Protein AF-A0A7T2S619-F1 (afdb_monomer_lite)

Structure (mmCIF, N/CA/C/O backbone):
data_AF-A0A7T2S619-F1
#
_entry.id   AF-A0A7T2S619-F1
#
loop_
_atom_site.group_PDB
_atom_site.id
_atom_site.type_symbol
_atom_site.label_atom_id
_atom_site.label_alt_id
_atom_site.label_comp_id
_atom_site.label_asym_id
_atom_site.label_entity_id
_atom_site.label_seq_id
_atom_site.pdbx_PDB_ins_code
_atom_site.Cartn_x
_atom_site.Cartn_y
_atom_site.Cartn_z
_atom_site.occupancy
_atom_site.B_iso_or_equiv
_atom_site.auth_seq_id
_atom_site.auth_comp_id
_atom_site.auth_asym_id
_atom_site.auth_atom_id
_atom_site.pdbx_PDB_model_num
ATOM 1 N N . MET A 1 1 ? 38.627 1.038 -83.269 1.00 46.75 1 MET A N 1
ATOM 2 C CA . MET A 1 1 ? 38.157 0.467 -81.988 1.00 46.75 1 MET A CA 1
ATOM 3 C C . MET A 1 1 ? 39.302 0.585 -80.992 1.00 46.75 1 MET A C 1
ATOM 5 O O . MET A 1 1 ? 40.365 0.060 -81.304 1.00 46.75 1 MET A O 1
ATOM 9 N N . PRO A 1 2 ? 39.176 1.338 -79.887 1.00 57.78 2 PRO A N 1
ATOM 10 C CA . PRO A 1 2 ? 40.277 1.477 -78.939 1.00 57.78 2 PRO A CA 1
ATOM 11 C C . PRO A 1 2 ? 40.502 0.142 -78.216 1.00 57.78 2 PRO A C 1
ATOM 13 O O . PRO A 1 2 ? 39.584 -0.406 -77.612 1.00 57.78 2 PRO A O 1
ATOM 16 N N . VAL A 1 3 ? 41.719 -0.395 -78.311 1.00 61.72 3 VAL A N 1
ATOM 17 C CA . VAL A 1 3 ? 42.125 -1.611 -77.598 1.00 61.72 3 VAL A CA 1
ATOM 18 C C . VAL A 1 3 ? 42.392 -1.225 -76.147 1.00 61.72 3 VAL A C 1
ATOM 20 O O . VAL A 1 3 ? 43.307 -0.451 -75.862 1.00 61.72 3 VAL A O 1
ATOM 23 N N . ILE A 1 4 ? 41.576 -1.735 -75.226 1.00 68.69 4 ILE A N 1
ATOM 24 C CA . ILE A 1 4 ? 41.791 -1.553 -73.789 1.00 68.69 4 ILE A CA 1
ATOM 25 C C . ILE A 1 4 ? 43.116 -2.233 -73.437 1.00 68.69 4 ILE A C 1
ATOM 27 O O . ILE A 1 4 ? 43.262 -3.445 -73.578 1.00 68.69 4 ILE A O 1
ATOM 31 N N . THR A 1 5 ? 44.102 -1.453 -72.999 1.00 76.94 5 THR A N 1
ATOM 32 C CA . THR A 1 5 ? 45.383 -2.003 -72.551 1.00 76.94 5 THR A CA 1
ATOM 33 C C . THR A 1 5 ? 45.233 -2.640 -71.165 1.00 76.94 5 THR A C 1
ATOM 35 O O . THR A 1 5 ? 44.487 -2.128 -70.325 1.00 76.94 5 THR A O 1
ATOM 38 N N . PRO A 1 6 ? 45.971 -3.724 -70.866 1.00 79.38 6 PRO A N 1
ATOM 39 C CA . PRO A 1 6 ? 45.845 -4.467 -69.606 1.00 79.38 6 PRO A CA 1
ATOM 40 C C . PRO A 1 6 ? 46.078 -3.598 -68.357 1.00 79.38 6 PRO A C 1
ATOM 42 O O . PRO A 1 6 ? 45.510 -3.862 -67.301 1.00 79.38 6 PRO A O 1
ATOM 45 N N . LYS A 1 7 ? 46.853 -2.512 -68.484 1.00 82.69 7 LYS A N 1
ATOM 46 C CA . LYS A 1 7 ? 47.093 -1.537 -67.409 1.00 82.69 7 LYS A CA 1
ATOM 47 C C . LYS A 1 7 ? 45.839 -0.740 -67.024 1.00 82.69 7 LYS A C 1
ATOM 49 O O . LYS A 1 7 ? 45.620 -0.508 -65.840 1.00 82.69 7 LYS A O 1
ATOM 54 N N . LEU A 1 8 ? 45.009 -0.348 -67.996 1.00 85.25 8 LEU A N 1
ATOM 55 C CA . LEU A 1 8 ? 43.754 0.374 -67.737 1.00 85.25 8 LEU A CA 1
ATOM 56 C C . LEU A 1 8 ? 42.731 -0.526 -67.039 1.00 85.25 8 LEU A C 1
ATOM 58 O O . LEU A 1 8 ? 42.040 -0.091 -66.122 1.00 85.25 8 LEU A O 1
ATOM 62 N N . LEU A 1 9 ? 42.684 -1.798 -67.435 1.00 88.31 9 LEU A N 1
ATOM 63 C CA . LEU A 1 9 ? 41.799 -2.796 -66.841 1.00 88.31 9 LEU A CA 1
ATOM 64 C C . LEU A 1 9 ? 42.203 -3.096 -65.387 1.00 88.31 9 LEU A C 1
ATOM 66 O O . LEU A 1 9 ? 41.354 -3.098 -64.501 1.00 88.31 9 LEU A O 1
ATOM 70 N N . ALA A 1 10 ? 43.507 -3.231 -65.118 1.00 89.38 10 ALA A N 1
ATOM 71 C CA . ALA A 1 10 ? 44.031 -3.383 -63.760 1.00 89.38 10 ALA A CA 1
ATOM 72 C C . ALA A 1 10 ? 43.732 -2.164 -62.867 1.00 89.38 10 ALA A C 1
ATOM 74 O O . ALA A 1 10 ? 43.308 -2.329 -61.724 1.00 89.38 10 ALA A O 1
ATOM 75 N N . ALA A 1 11 ? 43.895 -0.943 -63.388 1.00 89.62 11 ALA A N 1
ATOM 76 C CA . ALA A 1 11 ? 43.578 0.281 -62.652 1.00 89.62 11 ALA A CA 1
ATOM 77 C C . ALA A 1 11 ? 42.078 0.393 -62.322 1.00 89.62 11 ALA A C 1
ATOM 79 O O . ALA A 1 11 ? 41.718 0.756 -61.203 1.00 89.62 11 ALA A O 1
ATOM 80 N N . ALA A 1 12 ? 41.202 0.029 -63.265 1.00 91.38 12 ALA A N 1
ATOM 81 C CA . ALA A 1 12 ? 39.756 0.030 -63.055 1.00 91.38 12 ALA A CA 1
ATOM 82 C C . ALA A 1 12 ? 39.317 -1.002 -62.000 1.00 91.38 12 ALA A C 1
ATOM 84 O O . ALA A 1 12 ? 38.501 -0.688 -61.134 1.00 91.38 12 ALA A O 1
ATOM 85 N N . VAL A 1 13 ? 39.894 -2.210 -62.025 1.00 94.06 13 VAL A N 1
ATOM 86 C CA . VAL A 1 13 ? 39.631 -3.238 -61.005 1.00 94.06 13 VAL A CA 1
ATOM 87 C C . VAL A 1 13 ? 40.098 -2.767 -59.628 1.00 94.06 13 VAL A C 1
ATOM 89 O O . VAL A 1 13 ? 39.357 -2.902 -58.658 1.00 94.06 13 VAL A O 1
ATOM 92 N N . LEU A 1 14 ? 41.284 -2.159 -59.533 1.00 95.25 14 LEU A N 1
ATOM 93 C CA . LEU A 1 14 ? 41.789 -1.624 -58.268 1.00 95.25 14 LEU A CA 1
ATOM 94 C C . LEU A 1 14 ? 40.859 -0.537 -57.703 1.00 95.25 14 L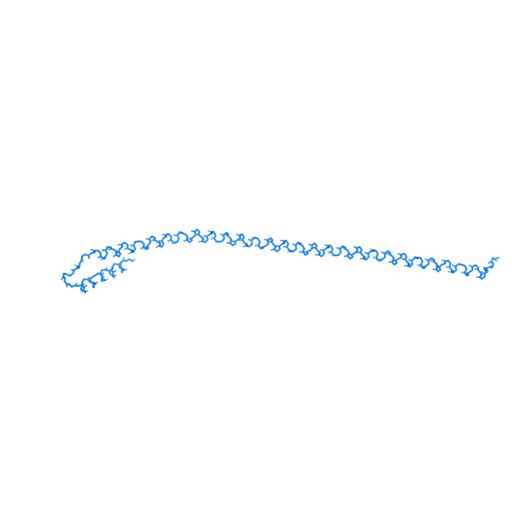EU A C 1
ATOM 96 O O . LEU A 1 14 ? 40.530 -0.565 -56.519 1.00 95.25 14 LEU A O 1
ATOM 100 N N . ALA A 1 15 ? 40.384 0.380 -58.549 1.00 94.06 15 ALA A N 1
ATOM 101 C CA . ALA A 1 15 ? 39.444 1.425 -58.146 1.00 94.06 15 ALA A CA 1
ATOM 102 C C . ALA A 1 15 ? 38.109 0.849 -57.637 1.00 94.06 15 ALA A C 1
ATOM 104 O O . ALA A 1 15 ? 37.592 1.295 -56.610 1.00 94.06 15 ALA A O 1
ATOM 105 N N . LEU A 1 16 ? 37.577 -0.179 -58.307 1.00 96.38 16 LEU A N 1
ATOM 106 C CA . LEU A 1 16 ? 36.372 -0.892 -57.871 1.00 96.38 16 LEU A CA 1
ATOM 107 C C . LEU A 1 16 ? 36.566 -1.577 -56.516 1.00 96.38 16 LEU A C 1
ATOM 109 O O . LEU A 1 16 ? 35.700 -1.468 -55.649 1.00 96.38 16 LEU A O 1
ATOM 113 N N . LEU A 1 17 ? 37.705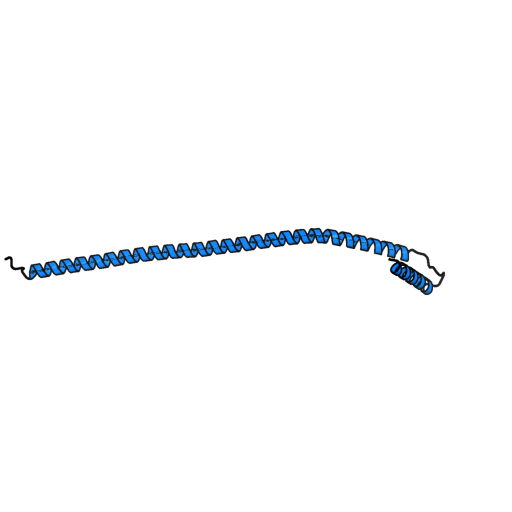 -2.241 -56.309 1.00 96.25 17 LEU A N 1
ATOM 114 C CA . 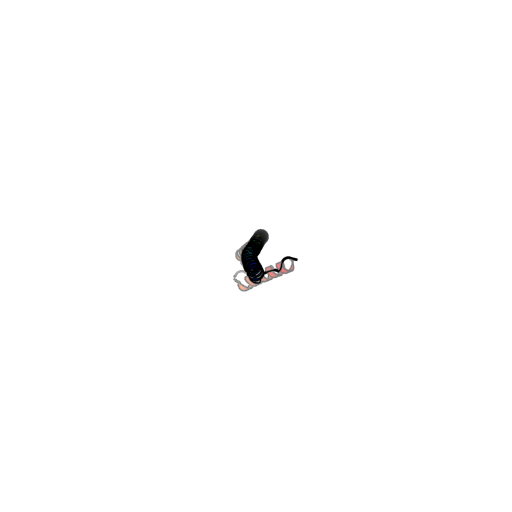LEU A 1 17 ? 38.015 -2.903 -55.040 1.00 96.25 17 LEU A CA 1
ATOM 115 C C . LEU A 1 17 ? 38.119 -1.902 -53.887 1.00 96.25 17 LEU A C 1
ATOM 117 O O . LEU A 1 17 ? 37.557 -2.143 -52.820 1.00 96.25 17 LEU A O 1
ATOM 121 N N . VAL A 1 18 ? 38.774 -0.758 -54.104 1.00 96.19 18 VAL A N 1
ATOM 122 C CA . VAL A 1 18 ? 38.860 0.313 -53.099 1.00 96.19 18 VAL A CA 1
ATOM 123 C C . VAL A 1 18 ? 37.473 0.882 -52.784 1.00 96.19 18 VAL A C 1
ATOM 125 O O . VAL A 1 18 ? 37.142 1.075 -51.614 1.00 96.19 18 VAL A O 1
ATOM 128 N N . SER A 1 19 ? 36.632 1.091 -53.801 1.00 95.56 19 SER A N 1
ATOM 129 C CA . SER A 1 19 ? 35.254 1.553 -53.607 1.00 95.56 19 SER A CA 1
ATOM 130 C C . SER A 1 19 ? 34.420 0.549 -52.804 1.00 95.56 19 SER A C 1
ATOM 132 O O . SER A 1 19 ? 33.757 0.931 -51.838 1.00 95.56 19 SER A O 1
ATOM 134 N N . LEU A 1 20 ? 34.486 -0.743 -53.138 1.00 97.19 20 LEU A N 1
ATOM 135 C CA . LEU A 1 20 ? 33.794 -1.804 -52.402 1.00 97.19 20 LEU A CA 1
ATOM 136 C C . LEU A 1 20 ? 34.244 -1.859 -50.941 1.00 97.19 20 LEU A C 1
ATOM 138 O O . LEU A 1 20 ? 33.402 -1.905 -50.047 1.00 97.19 20 LEU A O 1
ATOM 142 N N . LEU A 1 21 ? 35.554 -1.790 -50.690 1.00 96.69 21 LEU A N 1
ATOM 143 C CA . LEU A 1 21 ? 36.094 -1.796 -49.333 1.00 96.69 21 LEU A CA 1
ATOM 144 C C . LEU A 1 21 ? 35.591 -0.590 -48.526 1.00 96.69 21 LEU A C 1
ATOM 146 O O . LEU A 1 21 ? 35.162 -0.749 -47.384 1.00 96.69 21 LEU A O 1
ATOM 150 N N . GLY A 1 22 ? 35.576 0.599 -49.136 1.00 96.25 22 GLY A N 1
ATOM 151 C CA . GLY A 1 22 ? 35.033 1.811 -48.523 1.00 96.25 22 GLY A CA 1
ATOM 152 C C . GLY A 1 22 ? 33.554 1.675 -48.159 1.00 96.25 22 GLY A C 1
ATOM 153 O O . GLY A 1 22 ? 33.162 2.005 -47.042 1.00 96.25 22 GLY A O 1
ATOM 154 N N . ASN A 1 23 ? 32.740 1.113 -49.057 1.00 96.75 23 ASN A N 1
ATOM 155 C CA . ASN A 1 23 ? 31.321 0.863 -48.798 1.00 96.75 23 ASN A CA 1
ATOM 156 C C . ASN A 1 23 ? 31.105 -0.156 -47.670 1.00 96.75 23 ASN A C 1
ATOM 158 O O . ASN A 1 23 ? 30.241 0.047 -46.818 1.00 96.75 23 ASN A O 1
ATOM 162 N N . VAL A 1 24 ? 31.907 -1.224 -47.617 1.00 97.50 24 VAL A N 1
ATOM 163 C CA . VAL A 1 24 ? 31.839 -2.224 -46.539 1.00 97.50 24 VAL A CA 1
ATOM 164 C C . VAL A 1 24 ? 32.189 -1.600 -45.186 1.00 97.50 24 VAL A C 1
ATOM 166 O O . VAL A 1 24 ? 31.494 -1.850 -44.200 1.00 97.50 24 VAL A O 1
ATOM 169 N N . LEU A 1 25 ? 33.233 -0.768 -45.126 1.00 96.94 25 LEU A N 1
ATOM 170 C CA . LEU A 1 25 ? 33.622 -0.068 -43.898 1.00 96.94 25 LEU A CA 1
ATOM 171 C C . LEU A 1 25 ? 32.552 0.934 -43.450 1.00 96.94 25 LEU A C 1
ATOM 173 O O . LEU A 1 25 ? 32.206 0.965 -42.269 1.00 96.94 25 LEU A O 1
ATOM 177 N N . LEU A 1 26 ? 31.980 1.697 -44.385 1.00 97.00 26 LEU A N 1
ATOM 178 C CA . LEU A 1 26 ? 30.896 2.636 -44.098 1.00 97.00 26 LEU A CA 1
ATOM 179 C C . LEU A 1 26 ? 29.651 1.909 -43.572 1.00 97.00 26 LEU A C 1
ATOM 181 O O . LEU A 1 26 ? 29.084 2.311 -42.558 1.00 97.00 26 LEU A O 1
ATOM 185 N N . ALA A 1 27 ? 29.259 0.807 -44.217 1.00 96.62 27 ALA A N 1
ATOM 186 C CA . ALA A 1 27 ? 28.126 -0.007 -43.792 1.00 96.62 27 ALA A CA 1
ATOM 187 C C . ALA A 1 27 ? 28.348 -0.597 -42.391 1.00 96.62 27 ALA A C 1
ATOM 189 O O . ALA A 1 27 ? 27.452 -0.538 -41.551 1.00 96.62 27 ALA A O 1
ATOM 190 N N . ARG A 1 28 ? 29.553 -1.108 -42.105 1.00 96.62 28 ARG A N 1
ATOM 191 C CA . ARG A 1 28 ? 29.934 -1.599 -40.769 1.00 96.62 28 ARG A CA 1
ATOM 192 C C . ARG A 1 28 ? 29.815 -0.505 -39.708 1.00 96.62 28 ARG A C 1
ATOM 194 O O . ARG A 1 28 ? 29.208 -0.744 -38.667 1.00 96.62 28 ARG A O 1
ATOM 201 N N . ALA A 1 29 ? 30.364 0.680 -39.971 1.00 96.38 29 ALA A N 1
ATOM 202 C CA . ALA A 1 29 ? 30.313 1.799 -39.034 1.00 96.38 29 ALA A CA 1
ATOM 203 C C . ALA A 1 29 ? 28.865 2.244 -38.773 1.00 96.38 29 ALA A C 1
ATOM 205 O O . ALA A 1 29 ? 28.452 2.361 -37.619 1.00 96.38 29 ALA A O 1
ATOM 206 N N . TYR A 1 30 ? 28.064 2.388 -39.830 1.00 96.81 30 TYR A N 1
ATOM 207 C CA . TYR A 1 30 ? 26.653 2.747 -39.716 1.00 96.81 30 TYR A CA 1
ATOM 208 C C . TYR A 1 30 ? 25.853 1.722 -38.901 1.00 96.81 30 TYR A C 1
ATOM 210 O O . TYR A 1 30 ? 25.122 2.102 -37.985 1.00 96.81 30 TYR A O 1
ATOM 218 N N . LEU A 1 31 ? 26.020 0.426 -39.188 1.00 97.38 31 LEU A N 1
ATOM 219 C CA . LEU A 1 31 ? 25.343 -0.639 -38.447 1.00 97.38 31 LEU A CA 1
ATOM 220 C C . LEU A 1 31 ? 25.748 -0.636 -36.972 1.00 97.38 31 LEU A C 1
ATOM 222 O O . LEU A 1 31 ? 24.871 -0.627 -36.117 1.00 97.38 31 LEU A O 1
ATOM 226 N N . SER A 1 32 ? 27.043 -0.508 -36.657 1.00 95.81 32 SER A N 1
ATOM 227 C CA . SER A 1 32 ? 27.487 -0.444 -35.256 1.00 95.81 32 SER A CA 1
ATOM 228 C C . SER A 1 32 ? 26.874 0.729 -34.485 1.00 95.81 32 SER A C 1
ATOM 230 O O . SER A 1 32 ? 26.474 0.577 -33.331 1.00 95.81 32 SER A O 1
ATOM 232 N N . GLN A 1 33 ? 26.742 1.894 -35.126 1.00 95.88 33 GLN A N 1
ATOM 233 C CA . GLN A 1 33 ? 26.162 3.074 -34.493 1.00 95.88 33 GLN A CA 1
ATOM 234 C C . GLN A 1 33 ? 24.650 2.913 -34.302 1.00 95.88 33 GLN A C 1
ATOM 236 O O . GLN A 1 33 ? 24.102 3.289 -33.263 1.00 95.88 33 GLN A O 1
ATOM 241 N N . ARG A 1 34 ? 23.968 2.325 -35.290 1.00 96.75 34 ARG A N 1
ATOM 242 C CA . ARG A 1 34 ? 22.540 2.015 -35.216 1.00 96.75 34 ARG A CA 1
ATOM 243 C C . ARG A 1 34 ? 22.244 0.996 -34.119 1.00 96.75 34 ARG A C 1
ATOM 245 O O . ARG A 1 34 ? 21.280 1.186 -33.374 1.00 96.75 34 ARG A O 1
ATOM 252 N N . ASP A 1 35 ? 23.055 -0.047 -34.007 1.00 97.38 35 ASP A N 1
ATOM 253 C CA . ASP A 1 35 ? 22.884 -1.095 -33.004 1.00 97.38 35 ASP A CA 1
ATOM 254 C C . ASP A 1 35 ? 23.106 -0.533 -31.599 1.00 97.38 35 ASP A C 1
ATOM 256 O O . ASP A 1 35 ? 22.257 -0.723 -30.730 1.00 97.38 35 ASP A O 1
ATOM 260 N N . ALA A 1 36 ? 24.153 0.276 -31.398 1.00 95.56 36 ALA A N 1
ATOM 261 C CA . ALA A 1 36 ? 24.383 0.977 -30.134 1.00 95.56 36 ALA A CA 1
ATOM 262 C C . ALA A 1 36 ? 23.203 1.892 -29.755 1.00 95.56 36 ALA A C 1
ATOM 264 O O . ALA A 1 36 ? 22.735 1.876 -28.616 1.00 95.56 36 ALA A O 1
ATOM 265 N N . ALA A 1 37 ? 22.662 2.648 -30.715 1.00 95.06 37 ALA A N 1
ATOM 266 C CA . ALA A 1 37 ? 21.500 3.503 -30.478 1.00 95.06 37 ALA A CA 1
ATOM 267 C C . ALA A 1 37 ? 20.216 2.699 -30.201 1.00 95.06 37 ALA A C 1
ATOM 269 O O . ALA A 1 37 ? 19.331 3.165 -29.485 1.00 95.06 37 ALA A O 1
ATOM 270 N N . THR A 1 38 ? 20.079 1.507 -30.778 1.00 96.31 38 THR A N 1
ATOM 271 C CA . THR A 1 38 ? 18.932 0.620 -30.535 1.00 96.31 38 THR A CA 1
ATOM 272 C C . THR A 1 38 ? 19.032 -0.018 -29.153 1.00 96.31 38 THR A C 1
ATOM 274 O O . THR A 1 38 ? 18.063 0.024 -28.399 1.00 96.31 38 THR A O 1
ATOM 277 N N . ALA A 1 39 ? 20.217 -0.501 -28.776 1.00 96.50 39 ALA A N 1
ATOM 278 C CA . ALA A 1 39 ? 20.496 -1.035 -27.448 1.00 96.50 39 ALA A CA 1
ATOM 279 C C . ALA A 1 39 ? 20.271 0.017 -26.349 1.00 96.50 39 ALA A C 1
ATOM 281 O O . ALA A 1 39 ? 19.629 -0.275 -25.344 1.00 96.50 39 ALA A O 1
ATOM 282 N N . ALA A 1 40 ? 20.711 1.261 -26.567 1.00 94.81 40 ALA A N 1
ATOM 283 C CA . ALA A 1 40 ? 20.474 2.359 -25.629 1.00 94.81 40 ALA A CA 1
ATOM 284 C C . ALA A 1 40 ? 18.980 2.693 -25.462 1.00 94.81 40 ALA A C 1
ATOM 286 O O . ALA A 1 40 ? 18.524 2.982 -24.360 1.00 94.81 40 ALA A O 1
ATOM 287 N N . ARG A 1 41 ? 18.183 2.641 -26.539 1.00 95.94 41 ARG A N 1
ATOM 288 C CA . ARG A 1 41 ? 16.725 2.833 -26.434 1.00 95.94 41 ARG A CA 1
ATOM 289 C C . ARG A 1 41 ? 16.052 1.676 -25.702 1.00 95.94 41 ARG A C 1
ATOM 291 O O . ARG A 1 41 ? 15.160 1.920 -24.897 1.00 95.94 41 ARG A O 1
ATOM 298 N N . ALA A 1 42 ? 16.487 0.445 -25.968 1.00 96.31 42 ALA A N 1
ATOM 299 C CA . ALA A 1 42 ? 15.968 -0.737 -25.293 1.00 96.31 42 ALA A CA 1
ATOM 300 C C . ALA A 1 42 ? 16.233 -0.679 -23.781 1.00 96.31 42 ALA A C 1
ATOM 302 O O . ALA A 1 42 ? 15.306 -0.881 -23.002 1.00 96.31 42 ALA A O 1
ATOM 303 N N . SER A 1 43 ? 17.447 -0.301 -23.364 1.00 95.25 43 SER A N 1
ATOM 304 C CA . SER A 1 43 ? 17.789 -0.190 -21.941 1.00 95.25 43 SER A CA 1
ATOM 305 C C . SER A 1 43 ? 17.004 0.911 -21.226 1.00 95.25 43 SER A C 1
ATOM 307 O O . SER A 1 43 ? 16.549 0.713 -20.103 1.00 95.25 43 SER A O 1
ATOM 309 N N . VAL A 1 44 ? 16.775 2.059 -21.874 1.00 96.69 44 VAL A N 1
ATOM 310 C CA . VAL A 1 44 ? 15.906 3.117 -21.328 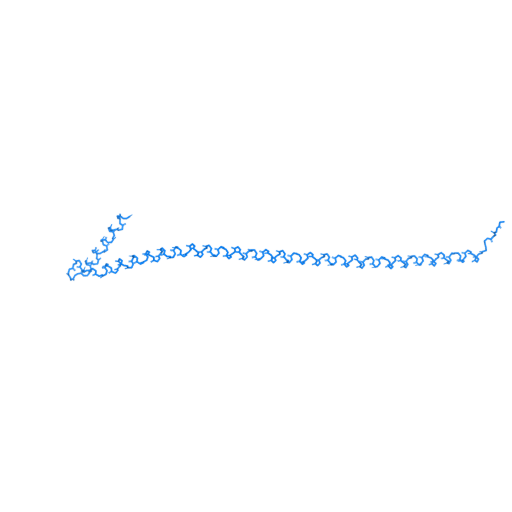1.00 96.69 44 VAL A CA 1
ATOM 311 C C . VAL A 1 44 ? 14.457 2.642 -21.207 1.00 96.69 44 VAL A C 1
ATOM 313 O O . VAL A 1 44 ? 13.805 2.942 -20.205 1.00 96.69 44 VAL A O 1
ATOM 316 N N . GLY A 1 45 ? 13.955 1.896 -22.195 1.00 96.56 45 GLY A N 1
ATOM 317 C CA . GLY A 1 45 ? 12.618 1.302 -22.154 1.00 96.56 45 GLY A CA 1
ATOM 318 C C . GLY A 1 45 ? 12.454 0.341 -20.977 1.00 96.56 45 GLY A C 1
ATOM 319 O O . GLY A 1 45 ? 11.513 0.478 -20.200 1.00 96.56 45 GLY A O 1
ATOM 320 N N . GLU A 1 46 ? 13.419 -0.560 -20.792 1.00 96.56 46 GLU A N 1
ATOM 321 C CA . GLU A 1 46 ? 13.443 -1.503 -19.673 1.00 96.56 46 GLU A CA 1
ATOM 322 C C . GLU A 1 46 ? 13.502 -0.781 -18.318 1.00 96.56 46 GLU A C 1
ATOM 324 O O . GLU A 1 46 ? 12.691 -1.054 -17.435 1.00 96.56 46 GLU A O 1
ATOM 329 N N . MET A 1 47 ? 14.398 0.200 -18.163 1.00 96.06 47 MET A N 1
ATOM 330 C CA . MET A 1 47 ? 14.491 1.000 -16.935 1.00 96.06 47 MET A CA 1
ATOM 331 C C . MET A 1 47 ? 13.198 1.768 -16.642 1.00 96.06 47 MET A C 1
ATOM 333 O O . MET A 1 47 ? 12.796 1.889 -15.485 1.00 96.06 47 MET A O 1
ATOM 337 N N . THR A 1 48 ? 12.531 2.279 -17.678 1.00 96.81 48 THR A N 1
ATOM 338 C CA . THR A 1 48 ? 11.239 2.965 -17.542 1.00 96.81 48 THR A CA 1
ATOM 339 C C . THR A 1 48 ? 10.170 1.999 -17.051 1.00 96.81 48 THR A C 1
ATOM 341 O O . THR A 1 48 ? 9.489 2.302 -16.076 1.00 96.81 48 THR A O 1
ATOM 344 N N .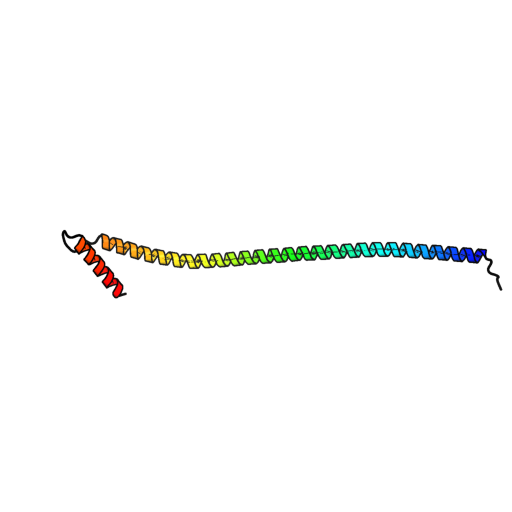 GLN A 1 49 ? 10.086 0.810 -17.649 1.00 96.62 49 GLN A N 1
ATOM 345 C CA . GLN A 1 49 ? 9.145 -0.225 -17.232 1.00 96.62 49 GLN A CA 1
ATOM 346 C C . GLN A 1 49 ? 9.394 -0.683 -15.787 1.00 96.62 49 GLN A C 1
ATOM 348 O O . GLN A 1 49 ? 8.446 -0.797 -15.014 1.00 96.62 49 GLN A O 1
ATOM 353 N N . GLN A 1 50 ? 10.654 -0.904 -15.396 1.00 96.50 50 GLN A N 1
ATOM 354 C CA . GLN A 1 50 ? 11.003 -1.274 -14.019 1.00 96.50 50 GLN A CA 1
ATOM 355 C C . GLN A 1 50 ? 10.619 -0.173 -13.022 1.00 96.50 50 GLN A C 1
ATOM 357 O O . GLN A 1 50 ? 10.040 -0.451 -11.973 1.00 96.50 50 GLN A O 1
ATOM 362 N N . ARG A 1 51 ? 10.913 1.089 -13.356 1.00 97.56 51 ARG A N 1
ATOM 363 C CA . ARG A 1 51 ? 10.565 2.246 -12.524 1.00 97.56 51 ARG A CA 1
ATOM 364 C C . ARG A 1 51 ? 9.057 2.391 -12.361 1.00 97.56 51 ARG A C 1
ATOM 366 O O . ARG A 1 51 ? 8.597 2.659 -11.254 1.00 97.56 51 ARG A O 1
ATOM 373 N N . ASP A 1 52 ? 8.307 2.268 -13.447 1.00 98.06 52 ASP A N 1
ATOM 374 C CA . ASP A 1 52 ? 6.859 2.450 -13.420 1.00 98.06 52 ASP A CA 1
ATOM 375 C C . ASP A 1 52 ? 6.198 1.291 -12.654 1.00 98.06 52 ASP A C 1
ATOM 377 O O . ASP A 1 52 ? 5.417 1.547 -11.744 1.00 98.06 52 ASP A O 1
ATOM 381 N N . GLY A 1 53 ? 6.655 0.047 -12.845 1.00 97.44 53 GLY A N 1
ATOM 382 C CA . GLY A 1 53 ? 6.219 -1.087 -12.020 1.00 97.44 53 GLY A CA 1
ATOM 383 C C . GLY A 1 53 ? 6.538 -0.927 -10.526 1.00 97.44 53 GLY A C 1
ATOM 384 O O . GLY A 1 53 ? 5.723 -1.276 -9.674 1.00 97.44 53 GLY A O 1
ATOM 385 N N . ALA A 1 54 ? 7.695 -0.351 -10.178 1.00 97.38 54 ALA A N 1
ATOM 386 C CA . ALA A 1 54 ? 8.032 -0.047 -8.785 1.00 97.38 54 ALA A CA 1
ATOM 387 C C . ALA A 1 54 ? 7.122 1.039 -8.183 1.00 97.38 54 ALA A C 1
ATOM 389 O O . ALA A 1 54 ? 6.770 0.964 -7.005 1.00 97.38 54 ALA A O 1
ATOM 390 N N . ARG A 1 55 ? 6.725 2.038 -8.980 1.00 97.88 55 ARG A N 1
ATOM 391 C CA . ARG A 1 55 ? 5.773 3.076 -8.558 1.00 97.88 55 ARG A CA 1
ATOM 392 C C . ARG A 1 55 ? 4.376 2.514 -8.358 1.00 97.88 55 ARG A C 1
ATOM 394 O O . ARG A 1 55 ? 3.765 2.833 -7.345 1.00 97.88 55 ARG A O 1
ATOM 401 N N . ASP A 1 56 ? 3.917 1.658 -9.262 1.00 98.00 56 ASP A N 1
ATOM 402 C CA . ASP A 1 56 ? 2.609 1.011 -9.155 1.00 98.00 56 ASP A CA 1
ATOM 403 C C . ASP A 1 56 ? 2.534 0.131 -7.902 1.00 98.00 56 ASP A C 1
ATOM 405 O O . ASP A 1 56 ? 1.567 0.196 -7.145 1.00 98.00 56 ASP A O 1
ATOM 409 N N . LEU A 1 57 ? 3.595 -0.633 -7.616 1.00 97.88 57 LEU A N 1
ATOM 410 C CA . LEU A 1 57 ? 3.678 -1.429 -6.391 1.00 97.88 57 LEU A CA 1
ATOM 411 C C . LEU A 1 57 ? 3.674 -0.550 -5.130 1.00 97.88 57 LEU A C 1
ATOM 413 O O . LEU A 1 57 ? 3.015 -0.882 -4.145 1.00 97.88 57 LEU A O 1
ATOM 417 N N . ALA A 1 58 ? 4.405 0.568 -5.145 1.00 96.94 58 ALA A N 1
ATOM 418 C CA . ALA A 1 58 ? 4.433 1.505 -4.024 1.00 96.94 58 ALA A CA 1
ATOM 419 C C . ALA A 1 58 ? 3.070 2.178 -3.795 1.00 96.94 58 ALA A C 1
ATOM 421 O O . ALA A 1 58 ? 2.663 2.343 -2.643 1.00 96.94 58 ALA A O 1
ATOM 422 N N . ALA A 1 59 ? 2.359 2.529 -4.870 1.00 98.00 59 ALA A N 1
ATOM 423 C CA . ALA A 1 59 ? 0.997 3.045 -4.803 1.00 98.00 59 ALA A CA 1
ATOM 424 C C . ALA A 1 59 ? 0.050 2.004 -4.191 1.00 98.00 59 ALA A C 1
ATOM 426 O O . ALA A 1 59 ? -0.565 2.282 -3.169 1.00 98.00 59 ALA A O 1
ATOM 427 N N . ALA A 1 60 ? 0.052 0.768 -4.701 1.00 98.00 60 ALA A N 1
ATOM 428 C CA . ALA A 1 60 ? -0.784 -0.313 -4.173 1.00 98.00 60 ALA A CA 1
ATOM 429 C C . ALA A 1 60 ? -0.508 -0.623 -2.689 1.00 98.00 60 ALA A C 1
ATOM 431 O O . ALA A 1 60 ? -1.428 -0.905 -1.924 1.00 98.00 60 ALA A O 1
ATOM 432 N N . CYS A 1 61 ? 0.758 -0.560 -2.264 1.00 97.94 61 CYS A N 1
ATOM 433 C CA . CYS A 1 61 ? 1.128 -0.701 -0.855 1.00 97.94 61 CYS A CA 1
ATOM 434 C C . CYS A 1 61 ? 0.556 0.440 -0.001 1.00 97.94 61 CYS A C 1
ATOM 436 O O . CYS A 1 61 ? 0.054 0.198 1.095 1.00 97.94 61 CYS A O 1
ATOM 438 N N . SER A 1 62 ? 0.617 1.673 -0.509 1.00 97.69 62 SER A N 1
ATOM 439 C CA . SER A 1 62 ? 0.105 2.852 0.196 1.00 97.69 62 SER A CA 1
ATOM 440 C C . SER A 1 62 ? -1.417 2.788 0.332 1.00 97.69 62 SER A C 1
ATOM 442 O O . SER A 1 62 ? -1.922 2.927 1.443 1.00 97.69 62 SER A O 1
ATOM 444 N N . ASP A 1 63 ? -2.121 2.454 -0.752 1.00 98.44 63 ASP A N 1
ATOM 445 C CA . ASP A 1 63 ? -3.577 2.274 -0.764 1.00 98.44 63 ASP A CA 1
ATOM 446 C C . ASP A 1 63 ? -4.013 1.190 0.237 1.00 98.44 63 ASP A C 1
ATOM 448 O O . ASP A 1 63 ? -4.910 1.402 1.051 1.00 98.44 63 ASP A O 1
ATOM 452 N N . ALA A 1 64 ? -3.321 0.045 0.261 1.00 98.25 64 ALA A N 1
ATOM 453 C CA . ALA A 1 64 ? -3.619 -1.030 1.206 1.00 98.25 64 ALA A CA 1
ATOM 454 C C . ALA A 1 64 ? -3.402 -0.616 2.676 1.00 98.25 64 ALA A C 1
ATOM 456 O O . ALA A 1 64 ? -4.131 -1.062 3.566 1.00 98.25 64 ALA A O 1
ATOM 457 N N . VAL A 1 65 ? -2.398 0.222 2.959 1.00 98.38 65 VAL A N 1
ATOM 458 C CA . VAL A 1 65 ? -2.162 0.760 4.309 1.00 98.38 65 VAL A CA 1
ATOM 459 C C . VAL A 1 65 ? -3.257 1.752 4.706 1.00 98.38 65 VAL A C 1
ATOM 461 O O . VAL A 1 65 ? -3.700 1.725 5.859 1.00 98.38 65 VAL A O 1
ATOM 464 N N . ASP A 1 66 ? -3.726 2.583 3.778 1.00 98.38 66 ASP A N 1
ATOM 465 C CA . ASP A 1 66 ? -4.839 3.503 4.021 1.00 98.38 66 ASP A CA 1
ATOM 466 C C . ASP A 1 66 ? -6.155 2.746 4.273 1.00 98.38 66 ASP A C 1
ATOM 468 O O . ASP A 1 66 ? -6.856 3.044 5.246 1.00 98.38 66 ASP A O 1
ATOM 472 N N . ASP A 1 67 ? -6.431 1.682 3.514 1.00 98.25 67 ASP A N 1
ATOM 473 C CA . ASP A 1 67 ? -7.578 0.792 3.742 1.00 98.25 67 ASP A CA 1
ATOM 474 C C . ASP A 1 67 ? -7.522 0.119 5.126 1.00 98.25 67 ASP A C 1
ATOM 476 O O . ASP A 1 67 ? -8.522 0.049 5.855 1.00 98.25 67 ASP A O 1
ATOM 480 N N . LEU A 1 68 ? -6.338 -0.363 5.530 1.00 98.38 68 LEU A N 1
ATOM 481 C CA . LEU A 1 68 ? -6.119 -0.939 6.861 1.00 98.38 68 LEU A CA 1
ATOM 482 C C . LEU A 1 68 ? -6.354 0.090 7.967 1.00 98.38 68 LEU A C 1
ATOM 484 O O . LEU A 1 68 ? -6.952 -0.237 8.998 1.00 98.38 68 LEU A O 1
ATOM 488 N N . ARG A 1 69 ? -5.908 1.332 7.761 1.00 98.31 69 ARG A N 1
ATOM 489 C CA . ARG A 1 69 ? -6.128 2.430 8.702 1.00 98.31 69 ARG A CA 1
ATOM 490 C C . ARG A 1 69 ? -7.614 2.739 8.846 1.00 98.31 69 ARG A C 1
ATOM 492 O O . ARG A 1 69 ? -8.104 2.845 9.970 1.00 98.31 69 ARG A O 1
ATOM 499 N N . GLU A 1 70 ? -8.344 2.813 7.738 1.00 98.31 70 GLU A N 1
ATOM 500 C CA . GLU A 1 70 ? -9.783 3.060 7.757 1.00 98.31 70 GLU A CA 1
ATOM 501 C C . GLU A 1 70 ? -10.541 1.931 8.479 1.00 98.31 70 GLU A C 1
ATOM 503 O O . GLU A 1 70 ? -11.423 2.178 9.310 1.00 98.31 70 GLU A O 1
ATOM 508 N N . LEU A 1 71 ? -10.166 0.671 8.227 1.00 98.38 71 LEU A N 1
ATOM 509 C CA . LEU A 1 71 ? -10.729 -0.480 8.930 1.00 98.38 71 LEU A CA 1
ATOM 510 C C . LEU A 1 71 ? -10.447 -0.427 10.435 1.00 98.38 71 LEU A C 1
ATOM 512 O O . LEU A 1 71 ? -11.353 -0.688 11.232 1.00 98.38 71 LEU A O 1
ATOM 516 N N . ALA A 1 72 ? -9.221 -0.081 10.829 1.00 98.12 72 ALA A N 1
ATOM 517 C CA . ALA A 1 72 ? -8.849 0.068 12.230 1.00 98.12 72 ALA A CA 1
ATOM 518 C C . ALA A 1 72 ? -9.668 1.172 12.916 1.00 98.12 72 ALA A C 1
ATOM 520 O O . ALA A 1 72 ? -10.186 0.954 14.013 1.00 98.12 72 ALA A O 1
ATOM 521 N N . ASP A 1 73 ? -9.865 2.314 12.254 1.00 97.75 73 ASP A N 1
ATOM 522 C CA . ASP A 1 73 ? -10.668 3.420 12.778 1.00 97.75 73 ASP A CA 1
ATOM 523 C C . ASP A 1 73 ? -12.146 3.036 12.940 1.00 97.75 73 ASP A C 1
ATOM 525 O O . ASP A 1 73 ? -12.763 3.360 13.963 1.00 97.75 73 ASP A O 1
ATOM 529 N N . ARG A 1 74 ? -12.720 2.289 11.986 1.00 96.75 74 ARG A N 1
ATOM 530 C CA . ARG A 1 74 ? -14.078 1.728 12.122 1.00 96.75 74 ARG A CA 1
ATOM 531 C C . ARG A 1 74 ? -14.173 0.787 13.320 1.00 96.75 74 ARG A C 1
ATOM 533 O O . ARG A 1 74 ? -15.026 0.975 14.186 1.00 96.75 74 ARG A O 1
ATOM 540 N N . ARG A 1 75 ? -13.252 -0.176 13.424 1.00 96.88 75 ARG A N 1
ATOM 541 C CA . ARG A 1 75 ? -13.227 -1.163 14.518 1.00 96.88 75 ARG A CA 1
ATOM 542 C C . ARG A 1 75 ? -13.003 -0.518 15.878 1.00 96.88 75 ARG A C 1
ATOM 544 O O . ARG A 1 75 ? -13.568 -0.978 16.869 1.00 96.88 75 ARG A O 1
ATOM 551 N N . LYS A 1 76 ? -12.221 0.562 15.939 1.00 97.12 76 LYS A N 1
ATOM 552 C CA . LYS A 1 76 ? -12.050 1.359 17.153 1.00 97.12 76 LYS A CA 1
ATOM 553 C C . LYS A 1 76 ? -13.381 1.964 17.594 1.00 97.12 76 LYS A C 1
ATOM 555 O O . LYS A 1 76 ? -13.768 1.734 18.737 1.00 97.12 76 LYS A O 1
ATOM 560 N N . LYS A 1 77 ? -14.090 2.663 16.699 1.00 94.94 77 LYS A N 1
ATOM 561 C CA . LYS A 1 77 ? -15.390 3.298 16.992 1.00 94.94 77 LYS A CA 1
ATOM 562 C C . LYS A 1 77 ? -16.443 2.277 17.430 1.00 94.94 77 LYS A C 1
ATOM 564 O O . LYS A 1 77 ? -17.082 2.452 18.464 1.00 94.94 77 LYS A O 1
ATOM 569 N N . GLU A 1 78 ? -16.584 1.186 16.680 1.00 94.69 78 GLU A N 1
ATOM 570 C CA . GLU A 1 78 ? -17.507 0.093 17.016 1.00 94.69 78 GLU A CA 1
ATOM 571 C C . GLU A 1 78 ? -17.149 -0.540 18.369 1.00 94.69 78 GLU A C 1
ATOM 573 O O . GLU A 1 78 ? -18.007 -0.742 19.230 1.00 94.69 78 GLU A O 1
ATOM 578 N N . GLY A 1 79 ? -15.859 -0.800 18.594 1.00 96.25 79 GLY A N 1
ATOM 579 C CA . GLY A 1 79 ? -15.364 -1.388 19.831 1.00 96.25 79 GLY A CA 1
ATOM 580 C C . GLY A 1 79 ? -15.532 -0.482 21.051 1.00 96.25 79 GLY A C 1
ATOM 581 O O . GLY A 1 79 ? -15.785 -0.989 22.140 1.00 96.25 79 GLY A O 1
ATOM 582 N N . GLU A 1 80 ? -15.410 0.839 20.908 1.00 96.75 80 GLU A N 1
ATOM 583 C CA . GLU A 1 80 ? -15.632 1.797 22.001 1.00 96.75 80 GLU A CA 1
ATOM 584 C C . GLU A 1 80 ? -17.067 1.728 22.529 1.00 96.75 80 GLU A C 1
ATOM 586 O O . GLU A 1 80 ? -17.259 1.623 23.741 1.00 96.75 80 GLU A O 1
ATOM 591 N N . ALA A 1 81 ? -18.061 1.694 21.638 1.00 90.81 81 ALA A N 1
ATOM 592 C CA . ALA A 1 81 ? -19.466 1.584 22.026 1.00 90.81 81 ALA A CA 1
ATOM 593 C C . ALA A 1 81 ? -19.762 0.260 22.753 1.00 90.81 81 ALA A C 1
ATOM 595 O O . ALA A 1 81 ? -20.404 0.250 23.807 1.00 90.81 81 ALA A O 1
ATOM 596 N N . VAL A 1 82 ? -19.240 -0.857 22.235 1.00 95.94 82 VAL A N 1
ATOM 597 C CA . VAL A 1 82 ? -19.407 -2.178 22.860 1.00 95.94 82 VAL A CA 1
ATOM 598 C C . VAL A 1 82 ? -18.725 -2.231 24.228 1.00 95.94 82 VAL A C 1
ATOM 600 O O . VAL A 1 82 ? -19.336 -2.683 25.196 1.00 95.94 82 VAL A O 1
ATOM 603 N N . ARG A 1 83 ? -17.494 -1.715 24.352 1.00 96.69 83 ARG A N 1
ATOM 604 C CA . ARG A 1 83 ? -16.783 -1.639 25.640 1.00 96.69 83 ARG A CA 1
ATOM 605 C C . ARG A 1 83 ? -17.526 -0.767 26.648 1.00 96.69 83 ARG A C 1
ATOM 607 O O . ARG A 1 83 ? -17.619 -1.149 27.811 1.00 96.69 83 ARG A O 1
ATOM 614 N N . ALA A 1 84 ? -18.079 0.367 26.220 1.00 96.06 84 ALA A N 1
ATOM 615 C CA . ALA A 1 84 ? -18.862 1.241 27.089 1.00 96.06 84 ALA A CA 1
ATOM 616 C C . ALA A 1 84 ? -20.137 0.548 27.598 1.00 96.06 84 ALA A C 1
ATOM 618 O O . ALA A 1 84 ? -20.434 0.619 28.792 1.00 96.06 84 ALA A O 1
ATOM 619 N N . SER A 1 85 ? -20.852 -0.166 26.721 1.00 95.50 85 SER A N 1
ATOM 620 C CA . SER A 1 85 ? -22.028 -0.961 27.101 1.00 95.50 85 SER A CA 1
ATOM 621 C C . SER A 1 85 ? -21.670 -2.087 28.074 1.00 95.50 85 SER A C 1
ATOM 623 O O . SER A 1 85 ? -22.313 -2.229 29.112 1.00 95.50 85 SER A O 1
ATOM 625 N N . ALA A 1 86 ? -20.606 -2.843 27.794 1.00 96.62 86 ALA A N 1
ATOM 626 C CA . ALA A 1 86 ? -20.134 -3.906 28.678 1.00 96.62 86 ALA A CA 1
ATOM 627 C C . ALA A 1 86 ? -19.719 -3.361 30.054 1.00 96.62 86 ALA A C 1
ATOM 629 O O . ALA A 1 86 ? -20.101 -3.920 31.077 1.00 96.62 86 ALA A O 1
ATOM 630 N N . ALA A 1 87 ? -19.011 -2.228 30.093 1.00 97.44 87 ALA A N 1
ATOM 631 C CA . ALA A 1 87 ? -18.646 -1.567 31.342 1.00 97.44 87 ALA A CA 1
ATOM 632 C C . ALA A 1 87 ? -19.878 -1.077 32.122 1.00 97.44 87 ALA A C 1
ATOM 634 O O . ALA A 1 87 ? -19.889 -1.131 33.348 1.00 97.44 87 ALA A O 1
ATOM 635 N N . ALA A 1 88 ? -20.925 -0.606 31.437 1.00 96.62 88 ALA A N 1
ATOM 636 C CA . ALA A 1 88 ? -22.178 -0.233 32.088 1.00 96.62 88 ALA A CA 1
ATOM 637 C C . ALA A 1 88 ? -22.885 -1.445 32.708 1.00 96.62 88 ALA A C 1
ATOM 639 O O . ALA A 1 88 ? -23.288 -1.380 33.866 1.00 96.62 88 ALA A O 1
ATOM 640 N N . GLN A 1 89 ? -22.972 -2.558 31.976 1.00 96.38 89 GLN A N 1
ATOM 641 C CA . GLN A 1 89 ? -23.549 -3.804 32.486 1.00 96.38 89 GLN A CA 1
ATOM 642 C C . GLN A 1 89 ? -22.756 -4.349 33.679 1.00 96.38 89 GLN A C 1
ATOM 644 O O . GLN A 1 89 ? -23.351 -4.726 34.686 1.00 96.38 89 GLN A O 1
ATOM 649 N N . ALA A 1 90 ? -21.422 -4.327 33.602 1.00 96.44 90 ALA A N 1
ATOM 650 C CA . ALA A 1 90 ? -20.550 -4.721 34.704 1.00 96.44 90 ALA A CA 1
ATOM 651 C C . ALA A 1 90 ? -20.833 -3.895 35.967 1.00 96.44 90 ALA A C 1
ATOM 653 O O . ALA A 1 90 ? -21.111 -4.479 37.009 1.00 96.44 90 ALA A O 1
ATOM 654 N N . ARG A 1 91 ? -20.902 -2.559 35.857 1.00 97.31 91 ARG A N 1
ATOM 655 C CA . ARG A 1 91 ? -21.253 -1.684 36.992 1.00 97.31 91 ARG A CA 1
ATOM 656 C C . ARG A 1 91 ? -22.611 -2.021 37.602 1.00 97.31 91 ARG A C 1
ATOM 658 O O . ARG A 1 91 ? -22.753 -2.001 38.817 1.00 97.31 91 ARG A O 1
ATOM 665 N N . THR A 1 92 ? -23.615 -2.345 36.787 1.00 94.81 92 THR A N 1
ATOM 666 C CA . THR A 1 92 ? -24.926 -2.777 37.299 1.00 94.81 92 THR A CA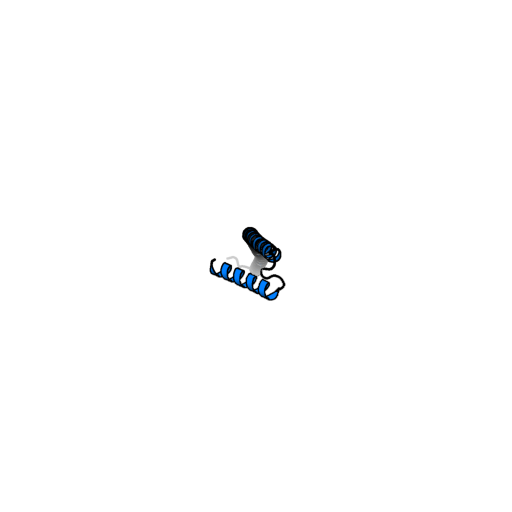 1
ATOM 667 C C . THR A 1 92 ? -24.832 -4.095 38.071 1.00 94.81 92 THR A C 1
ATOM 669 O O . THR A 1 92 ? -25.509 -4.266 39.085 1.00 94.81 92 THR A O 1
ATOM 672 N N . HIS A 1 93 ? -24.009 -5.038 37.613 1.00 92.75 93 HIS A N 1
ATOM 673 C CA . HIS A 1 93 ? -23.782 -6.292 38.329 1.00 92.75 93 HIS A CA 1
ATOM 674 C C . HIS A 1 93 ? -22.996 -6.091 39.629 1.00 92.75 93 HIS A C 1
ATOM 676 O O . HIS A 1 93 ? -23.357 -6.703 40.630 1.00 92.75 93 HIS A O 1
ATOM 682 N N . GLU A 1 94 ? -21.988 -5.217 39.628 1.00 95.50 94 GLU A N 1
ATOM 683 C CA . GLU A 1 94 ? -21.222 -4.827 40.819 1.00 95.50 94 GLU A CA 1
ATOM 684 C C . GLU A 1 94 ? -22.131 -4.183 41.873 1.00 95.50 94 GLU A C 1
ATOM 686 O O . GLU A 1 94 ? -22.190 -4.666 42.998 1.00 95.50 94 GLU A O 1
ATOM 691 N N . GLN A 1 95 ? -22.940 -3.190 41.486 1.00 95.62 95 GLN A N 1
ATOM 692 C CA . GLN A 1 95 ? -23.899 -2.537 42.389 1.00 95.62 95 GLN A CA 1
ATOM 693 C C . GLN A 1 95 ? -24.869 -3.536 43.025 1.00 95.62 95 GLN A C 1
ATOM 695 O O . GLN A 1 95 ? -25.089 -3.512 44.231 1.00 95.62 95 GLN A O 1
ATOM 700 N N . ARG A 1 96 ? -25.411 -4.467 42.231 1.00 90.50 96 ARG A N 1
ATOM 701 C CA . ARG A 1 96 ? -26.285 -5.523 42.755 1.00 90.50 96 ARG A CA 1
ATOM 702 C C . ARG A 1 96 ? -25.552 -6.447 43.729 1.00 90.50 96 ARG A C 1
ATOM 704 O O . ARG A 1 96 ? -26.154 -6.912 44.692 1.00 90.50 96 ARG A O 1
ATOM 711 N N . ALA A 1 97 ? -24.291 -6.778 43.460 1.00 91.19 97 ALA A N 1
ATOM 712 C CA . ALA A 1 97 ? -23.506 -7.605 44.368 1.00 91.19 97 ALA A CA 1
ATOM 713 C C . ALA A 1 97 ? -23.297 -6.889 45.709 1.00 91.19 97 ALA A C 1
ATOM 715 O O . ALA A 1 97 ? -23.500 -7.504 46.753 1.00 91.19 97 ALA A O 1
ATOM 716 N N . ASP A 1 98 ? -22.980 -5.594 45.678 1.00 94.50 98 ASP A N 1
ATOM 717 C CA . ASP A 1 98 ? -22.837 -4.769 46.879 1.00 94.50 98 ASP A CA 1
ATOM 718 C C . ASP A 1 98 ? -24.146 -4.693 47.678 1.00 94.50 98 ASP A C 1
ATOM 720 O O . ASP A 1 98 ? -24.129 -4.873 48.895 1.00 94.50 98 ASP A O 1
ATOM 724 N N . GLU A 1 99 ? -25.289 -4.518 47.008 1.00 90.81 99 GLU A N 1
ATOM 725 C CA . GLU A 1 99 ? -26.618 -4.561 47.638 1.00 90.81 99 GLU A CA 1
ATOM 726 C C . GLU A 1 99 ? -26.867 -5.901 48.352 1.00 90.81 99 GLU A C 1
ATOM 728 O O . GLU A 1 99 ? -27.241 -5.920 49.525 1.00 90.81 99 GLU A O 1
ATOM 733 N N . ILE A 1 100 ? -26.597 -7.028 47.682 1.00 86.81 100 ILE A N 1
ATOM 734 C CA . ILE A 1 100 ? -26.776 -8.376 48.250 1.00 86.81 100 ILE A CA 1
ATOM 735 C C . ILE A 1 100 ? -25.850 -8.604 49.452 1.00 86.81 100 ILE A C 1
ATOM 737 O O . ILE A 1 100 ? -26.250 -9.250 50.426 1.00 86.81 100 ILE A O 1
ATOM 741 N N . MET A 1 101 ? -24.611 -8.108 49.382 1.00 84.75 101 MET A N 1
ATOM 742 C CA . MET A 1 101 ? -23.629 -8.230 50.462 1.00 84.75 101 MET A CA 1
ATOM 743 C C . MET A 1 101 ? -23.971 -7.345 51.665 1.00 84.75 101 MET A C 1
ATOM 745 O O . MET A 1 101 ? -23.693 -7.739 52.797 1.00 84.75 101 MET A O 1
ATOM 749 N N . ALA A 1 102 ? -24.582 -6.179 51.441 1.00 89.88 102 ALA A N 1
ATOM 750 C CA . ALA A 1 102 ? -25.005 -5.266 52.500 1.00 89.88 102 ALA A CA 1
ATOM 751 C C . ALA A 1 102 ? -26.287 -5.721 53.219 1.00 89.88 102 ALA A C 1
ATOM 753 O O . ALA A 1 102 ? -26.572 -5.263 54.328 1.00 89.88 102 ALA A O 1
ATOM 754 N N . GLU A 1 103 ? -27.071 -6.612 52.609 1.00 88.00 103 GLU A N 1
ATOM 755 C CA . GLU A 1 103 ? -28.348 -7.041 53.163 1.00 88.00 103 GLU A CA 1
ATOM 756 C C . GLU A 1 103 ? -28.167 -7.898 54.436 1.00 88.00 103 GLU A C 1
ATOM 758 O O . GLU A 1 103 ? -27.389 -8.867 54.441 1.00 88.00 103 GLU A O 1
ATOM 763 N N . PRO A 1 104 ? -28.884 -7.585 55.534 1.00 87.75 104 PRO A N 1
ATOM 764 C CA . PRO A 1 104 ? -28.775 -8.334 56.779 1.00 87.75 104 PRO A CA 1
ATOM 765 C C . PRO A 1 104 ? -29.098 -9.830 56.606 1.00 87.75 104 PRO A C 1
ATOM 767 O O . PRO A 1 104 ? -29.768 -10.230 55.652 1.00 87.75 104 PRO A O 1
ATOM 770 N N . PRO A 1 105 ? -28.612 -10.696 57.514 1.00 88.38 105 PRO A N 1
ATOM 771 C CA . PRO A 1 105 ? -28.903 -12.125 57.462 1.00 88.38 105 PRO A CA 1
ATOM 772 C C . PRO A 1 105 ? -30.412 -12.384 57.529 1.00 88.38 105 PRO A C 1
ATOM 774 O O . PRO A 1 105 ? -31.083 -11.892 58.434 1.00 88.38 105 PRO A O 1
ATOM 777 N N . ALA A 1 106 ? -30.930 -13.194 56.604 1.00 90.62 106 ALA A N 1
ATOM 778 C CA . ALA A 1 106 ? -32.337 -13.595 56.597 1.00 90.62 106 ALA A CA 1
ATOM 779 C C . ALA A 1 106 ? -32.698 -14.492 57.797 1.00 90.62 106 ALA A C 1
ATOM 781 O O . ALA A 1 106 ? -33.838 -14.492 58.254 1.00 90.62 106 ALA A O 1
ATOM 782 N N . VAL A 1 107 ? -31.722 -15.242 58.324 1.00 92.25 107 VAL A N 1
ATOM 783 C CA . VAL A 1 107 ? -31.867 -16.108 59.499 1.00 92.25 107 VAL A CA 1
ATOM 784 C C . VAL A 1 107 ? -30.833 -15.702 60.547 1.00 92.25 107 VAL A C 1
ATOM 786 O O . VAL A 1 107 ? -29.622 -15.809 60.335 1.00 92.25 107 VAL A O 1
ATOM 789 N N . SER A 1 108 ? -31.301 -15.220 61.699 1.00 89.19 108 SER A N 1
ATOM 790 C CA . SER A 1 108 ? -30.427 -14.764 62.783 1.00 89.19 108 SER A CA 1
ATOM 791 C C . SER A 1 108 ? -29.567 -15.910 63.318 1.00 89.19 108 SER A C 1
ATOM 793 O O . SER A 1 108 ? -30.099 -16.920 63.774 1.00 89.19 108 SER A O 1
ATOM 795 N N . GLY A 1 109 ? -28.244 -15.738 63.306 1.00 91.81 109 GLY A N 1
ATOM 796 C CA . GLY A 1 109 ? -27.299 -16.720 63.848 1.00 91.81 109 GLY A CA 1
ATOM 797 C C . GLY A 1 109 ? -27.014 -17.927 62.946 1.00 91.81 109 GLY A C 1
ATOM 798 O O . GLY A 1 109 ? -26.148 -18.722 63.297 1.00 91.81 109 GLY A O 1
ATOM 799 N N . ASP A 1 110 ? -27.664 -18.042 61.782 1.00 93.25 110 ASP A N 1
ATOM 800 C CA . ASP A 1 110 ? -27.421 -19.114 60.809 1.00 93.25 110 ASP A CA 1
ATOM 801 C C . ASP A 1 110 ? -26.990 -18.534 59.454 1.00 93.25 110 ASP A C 1
ATOM 803 O O . ASP A 1 110 ? -27.795 -18.094 58.621 1.00 93.25 110 ASP A O 1
ATOM 807 N N . ALA A 1 111 ? -25.674 -18.517 59.242 1.00 88.88 111 ALA A N 1
ATOM 808 C CA . ALA A 1 111 ? -25.071 -18.014 58.015 1.00 88.88 111 ALA A CA 1
ATOM 809 C C . ALA A 1 111 ? -25.354 -18.922 56.806 1.00 88.88 111 ALA A C 1
ATOM 811 O O . ALA A 1 111 ? -25.515 -18.411 55.697 1.00 88.88 111 ALA A O 1
ATOM 812 N N . CYS A 1 112 ? -25.449 -20.242 57.004 1.00 92.00 112 CYS A N 1
ATOM 813 C CA . CYS A 1 112 ? -25.704 -21.198 55.927 1.00 92.00 112 CYS A CA 1
ATOM 814 C C . CYS A 1 112 ? -27.144 -21.082 55.420 1.00 92.00 112 CYS A C 1
ATOM 816 O O . CYS A 1 112 ? -27.351 -20.956 54.213 1.00 92.00 112 CYS A O 1
ATOM 818 N N . ALA A 1 113 ? -28.129 -21.032 56.323 1.00 93.12 113 ALA A N 1
ATOM 819 C CA . ALA A 1 113 ? -29.528 -20.827 55.950 1.00 93.12 113 ALA A CA 1
ATOM 820 C C . ALA A 1 113 ? -29.749 -19.448 55.305 1.00 93.12 113 ALA A C 1
ATOM 822 O O . ALA A 1 113 ? -30.450 -19.333 54.299 1.00 93.12 113 ALA A O 1
ATOM 823 N N . SER A 1 114 ? -29.085 -18.405 55.819 1.00 91.38 114 SER A N 1
ATOM 824 C CA . SER A 1 114 ? -29.121 -17.068 55.211 1.00 91.38 114 SER A CA 1
ATOM 825 C C . SER A 1 114 ? -28.512 -17.039 53.804 1.00 91.38 114 SER A C 1
ATOM 827 O O . SER A 1 114 ? -29.042 -16.366 52.921 1.00 91.38 114 SER A O 1
ATOM 829 N N . ALA A 1 115 ? -27.408 -17.755 53.569 1.00 90.12 115 ALA A N 1
ATOM 830 C CA . ALA A 1 115 ? -26.788 -17.853 52.248 1.00 90.12 115 ALA A CA 1
ATOM 831 C C . ALA A 1 115 ? -27.678 -18.614 51.254 1.00 90.12 115 ALA A C 1
ATOM 833 O O . ALA A 1 115 ? -27.849 -18.155 50.124 1.00 90.12 115 ALA A O 1
ATOM 834 N N . GLN A 1 116 ? -28.296 -19.719 51.686 1.00 92.88 116 GLN A N 1
ATOM 835 C CA . GLN A 1 116 ? -29.238 -20.483 50.864 1.00 92.88 116 GLN A CA 1
ATOM 836 C C . GLN A 1 116 ? -30.420 -19.610 50.421 1.00 92.88 116 GLN A C 1
ATOM 838 O O . GLN A 1 116 ? -30.719 -19.549 49.231 1.00 92.88 116 GLN A O 1
ATOM 843 N N . HIS A 1 117 ? -31.003 -18.832 51.341 1.00 91.56 117 HIS A N 1
ATOM 844 C CA . HIS A 1 117 ? -32.095 -17.907 51.029 1.00 91.56 117 HIS A CA 1
ATOM 845 C C . HIS A 1 117 ? -31.715 -16.874 49.950 1.00 91.56 117 HIS A C 1
ATOM 847 O O . HIS A 1 117 ? -32.506 -16.584 49.050 1.00 91.56 117 HIS A O 1
ATOM 853 N N . ARG A 1 118 ? -30.490 -16.327 49.994 1.00 89.94 118 ARG A N 1
ATOM 854 C CA . ARG A 1 118 ? -30.007 -15.387 48.963 1.00 89.94 118 ARG A CA 1
ATOM 855 C C . ARG A 1 118 ? -29.853 -16.057 47.598 1.00 89.94 118 ARG A C 1
ATOM 857 O O . ARG A 1 118 ? -30.232 -15.462 46.591 1.00 89.94 118 ARG A O 1
ATOM 864 N N . VAL A 1 119 ? -29.313 -17.277 47.553 1.00 90.75 119 VAL A N 1
ATOM 865 C CA . VAL A 1 119 ? -29.162 -18.038 46.301 1.00 90.75 119 VAL A CA 1
ATOM 866 C C . VAL A 1 119 ? -30.526 -18.371 45.704 1.00 90.75 119 VAL A C 1
ATOM 868 O O . VAL A 1 119 ? -30.729 -18.151 44.510 1.00 90.75 119 VAL A O 1
ATOM 871 N N . ASP A 1 120 ? -31.474 -18.830 46.519 1.00 91.12 120 ASP A N 1
ATOM 872 C CA . ASP A 1 120 ? -32.823 -19.177 46.066 1.00 91.12 120 ASP A CA 1
ATOM 873 C C . ASP A 1 120 ? -33.552 -17.948 45.498 1.00 91.12 120 ASP A C 1
ATOM 875 O O . ASP A 1 120 ? -34.116 -18.008 44.402 1.00 91.12 120 ASP A O 1
ATOM 879 N N . SER A 1 121 ? -33.461 -16.803 46.188 1.00 87.69 121 SER A N 1
ATOM 880 C CA . SER A 1 121 ? -33.994 -15.516 45.715 1.00 87.69 121 SER A CA 1
ATOM 881 C C . SER A 1 121 ? -33.361 -15.084 44.383 1.00 87.69 121 SER A C 1
ATOM 883 O O . SER A 1 121 ? -34.055 -14.710 43.431 1.00 87.69 121 SER A O 1
ATOM 885 N N . TRP A 1 122 ? -32.037 -15.215 44.256 1.00 86.44 122 TRP A N 1
ATOM 886 C CA . TRP A 1 122 ? -31.324 -14.903 43.016 1.00 86.44 122 TRP A CA 1
ATOM 887 C C . TRP A 1 122 ? -31.737 -15.810 41.846 1.00 86.44 122 TRP A C 1
ATOM 889 O O . TRP A 1 122 ? -31.931 -15.324 40.726 1.00 86.44 122 TRP A O 1
ATOM 899 N N . LEU A 1 123 ? -31.905 -17.114 42.088 1.00 89.69 123 LEU A N 1
ATOM 900 C CA . LEU A 1 123 ? -32.350 -18.078 41.078 1.00 89.69 123 LEU A CA 1
ATOM 901 C C . LEU A 1 123 ? -33.788 -17.805 40.618 1.00 89.69 123 LEU A C 1
ATOM 903 O O . LEU A 1 123 ? -34.053 -17.848 39.415 1.00 89.69 123 LEU A O 1
ATOM 907 N N . GLN A 1 124 ? -34.694 -17.452 41.534 1.00 88.50 124 GLN A N 1
ATOM 908 C CA . GLN A 1 124 ? -36.062 -17.049 41.189 1.00 88.50 124 GLN A CA 1
ATOM 909 C C . GLN A 1 124 ? -36.076 -15.800 40.299 1.00 88.50 124 GLN A C 1
ATOM 911 O O . GLN A 1 124 ? -36.755 -15.778 39.272 1.00 88.50 124 GLN A O 1
ATOM 916 N N . GLY A 1 125 ? -35.259 -14.795 40.629 1.00 83.81 125 GLY A N 1
ATOM 917 C CA . GLY A 1 125 ? -35.125 -13.585 39.817 1.00 83.81 125 GLY A CA 1
ATOM 918 C C . GLY A 1 125 ? -34.525 -13.826 38.423 1.00 83.81 125 GLY A C 1
ATOM 919 O O . GLY A 1 125 ? -34.808 -13.064 37.500 1.00 83.81 125 GLY A O 1
ATOM 920 N N . ARG A 1 126 ? -33.716 -14.882 38.237 1.00 78.62 126 ARG A N 1
ATOM 921 C CA . ARG A 1 126 ? -33.204 -15.293 36.914 1.00 78.62 126 ARG A CA 1
ATOM 922 C C . ARG A 1 126 ? -34.244 -16.006 36.057 1.00 78.62 126 ARG A C 1
ATOM 924 O O . ARG A 1 126 ? -34.161 -15.890 34.845 1.00 78.62 126 ARG A O 1
ATOM 931 N N . ALA A 1 127 ? -35.179 -16.737 36.658 1.00 75.12 127 ALA A N 1
ATOM 932 C CA . ALA A 1 127 ? -36.223 -17.455 35.925 1.00 75.12 127 ALA A CA 1
ATOM 933 C C . ALA A 1 127 ? -37.359 -16.539 35.425 1.00 75.12 127 ALA A C 1
ATOM 935 O O . ALA A 1 127 ? -38.144 -16.950 34.576 1.00 75.12 127 ALA A O 1
ATOM 936 N N . GLN A 1 128 ? -37.461 -15.317 35.961 1.00 67.62 128 GLN A N 1
ATOM 937 C CA . GLN A 1 128 ? -38.494 -14.327 35.618 1.00 67.62 128 GLN A CA 1
ATOM 938 C C . GLN A 1 128 ? -38.055 -13.287 34.569 1.00 67.62 128 GLN A C 1
ATOM 940 O O . GLN A 1 128 ? -38.879 -12.477 34.147 1.00 67.62 128 GLN A O 1
ATOM 945 N N . LYS A 1 129 ? -36.777 -13.280 34.172 1.00 53.78 129 LYS A N 1
ATOM 946 C CA . LYS A 1 129 ? -36.236 -12.443 33.090 1.00 53.78 129 LYS A CA 1
ATOM 947 C C . LYS A 1 129 ? -36.083 -13.250 31.811 1.00 53.78 129 LYS A C 1
ATOM 949 O O . LYS A 1 129 ? -36.274 -12.635 30.742 1.00 53.78 129 LYS A O 1
#

Radius of gyration: 49.91 Å; chains: 1; bounding box: 86×25×146 Å

pLDDT: mean 92.32, std 8.78, range [46.75, 98.44]

Foldseek 3Di:
DDDDDPVNVVVVVVVVVVVVVVVVVVVVVVVVVVVVVVVVVVVVVVVVVVVVVVVVVVVVVVVVVVVVVVVVVVCVVVVVVVVVVVVVVVVVVVVVVVVLVPDDQPDPPDPPVSVVVSVVVVVVVVVVD

Sequence (129 aa):
MPVITPKLLAAAVLALLVSLLGNVLLARAYLSQRDAATAARASVGEMTQQRDGARDLAAACSDAVDDLRELADRRKKEGEAVRASAAAQARTHEQRADEIMAEPPAVSGDACASAQHRVDSWLQGRAQK

Secondary structure (DSSP, 8-state):
-----HHHHHHHHHHHHHHHHHHHHHHHHHHHHHHHHHHHHHHHHHHHHHHHHHHHHHHHHHHHHHHHHHHHHHHHHHHHHHHHHHHHHHHHHHHHHHHHHHSPPSSTT-HHHHHHHHHHHHHHHHHT-

Organism: Delftia acidovorans (NCBI:txid80866)